Protein AF-A0A1V9K083-F1 (afdb_monomer_lite)

pLDDT: mean 93.65, std 10.22, range [44.09, 98.56]

Structure (mmCIF, N/CA/C/O backbone):
data_AF-A0A1V9K083-F1
#
_entry.id   AF-A0A1V9K083-F1
#
loop_
_atom_site.group_PDB
_atom_site.id
_atom_site.type_symbol
_atom_site.label_atom_id
_atom_site.label_alt_id
_atom_site.label_comp_id
_atom_site.label_asym_id
_atom_site.label_entity_id
_atom_site.label_seq_id
_atom_site.pdbx_PDB_ins_code
_atom_site.Cartn_x
_atom_site.Cartn_y
_atom_site.Cartn_z
_atom_site.occupancy
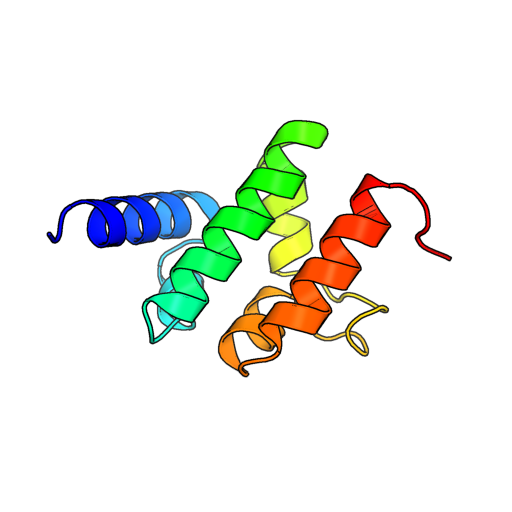_atom_site.B_iso_or_equiv
_atom_site.auth_seq_id
_atom_site.auth_comp_id
_atom_site.auth_asym_id
_atom_site.auth_atom_id
_atom_site.pdbx_PDB_model_num
ATOM 1 N N . MET A 1 1 ? -7.853 -14.922 21.862 1.00 44.09 1 MET A N 1
ATOM 2 C CA . MET A 1 1 ? -7.208 -15.016 20.534 1.00 44.09 1 MET A CA 1
ATOM 3 C C . MET A 1 1 ? -6.654 -13.636 20.200 1.00 44.09 1 MET A C 1
ATOM 5 O O . MET A 1 1 ? -7.408 -12.815 19.712 1.00 44.09 1 MET A O 1
ATOM 9 N N . THR A 1 2 ? -5.402 -13.336 20.558 1.00 53.31 2 THR A N 1
ATOM 10 C CA . THR A 1 2 ? -4.867 -11.948 20.520 1.00 53.31 2 THR A CA 1
ATOM 11 C C . THR A 1 2 ? -3.400 -11.854 20.083 1.00 53.31 2 THR A C 1
ATOM 13 O O . THR A 1 2 ? -2.794 -10.800 20.192 1.00 53.31 2 THR A O 1
ATOM 16 N N . ARG A 1 3 ? -2.802 -12.943 19.579 1.00 61.50 3 ARG A N 1
ATOM 17 C CA . ARG A 1 3 ? -1.360 -12.976 19.272 1.00 61.50 3 ARG A CA 1
ATOM 18 C C . ARG A 1 3 ? -1.007 -12.493 17.858 1.00 61.50 3 ARG A C 1
ATOM 20 O O . ARG A 1 3 ? 0.121 -12.076 17.637 1.00 61.50 3 ARG A O 1
ATOM 27 N N . THR A 1 4 ? -1.948 -12.553 16.914 1.00 63.19 4 THR A N 1
ATOM 28 C CA . THR A 1 4 ? -1.692 -12.228 15.499 1.00 63.19 4 THR A CA 1
ATOM 29 C C . THR A 1 4 ? -1.564 -10.721 15.268 1.00 63.19 4 THR A C 1
ATOM 31 O O . THR A 1 4 ? -0.599 -10.292 14.651 1.00 63.19 4 THR A O 1
ATOM 34 N N . SER A 1 5 ? -2.455 -9.907 15.848 1.00 69.06 5 SER A N 1
ATOM 35 C CA . SER A 1 5 ? -2.479 -8.447 15.644 1.00 69.06 5 SER A CA 1
ATOM 36 C C . SER A 1 5 ? -1.205 -7.727 16.111 1.00 69.06 5 SER A C 1
ATOM 38 O O . SER A 1 5 ? -0.830 -6.701 15.542 1.00 69.06 5 SER A O 1
ATOM 40 N N . ASP A 1 6 ? -0.533 -8.274 17.126 1.00 83.88 6 ASP A N 1
ATOM 41 C CA . ASP A 1 6 ? 0.718 -7.736 17.677 1.00 83.88 6 ASP A CA 1
ATOM 42 C C . ASP A 1 6 ? 1.899 -7.962 16.715 1.00 83.88 6 ASP A C 1
ATOM 44 O O . ASP A 1 6 ? 2.683 -7.058 16.423 1.00 83.88 6 ASP A O 1
ATOM 48 N N . ARG A 1 7 ? 1.954 -9.156 16.105 1.00 90.44 7 ARG A N 1
ATOM 49 C CA . ARG A 1 7 ? 2.936 -9.485 15.066 1.00 90.44 7 ARG A CA 1
ATOM 50 C C . ARG A 1 7 ? 2.725 -8.642 13.810 1.00 90.44 7 ARG A C 1
ATOM 52 O O . ARG A 1 7 ? 3.681 -8.038 13.348 1.00 90.44 7 ARG A O 1
ATOM 59 N N . THR A 1 8 ? 1.494 -8.566 13.297 1.00 95.31 8 THR A N 1
ATOM 60 C CA . THR A 1 8 ? 1.164 -7.789 12.089 1.00 95.31 8 THR A CA 1
ATOM 61 C C . THR A 1 8 ? 1.597 -6.331 12.237 1.00 95.31 8 THR A C 1
ATOM 63 O O . THR A 1 8 ? 2.231 -5.777 11.344 1.00 95.31 8 THR A O 1
ATOM 66 N N . THR A 1 9 ? 1.303 -5.719 13.389 1.00 95.19 9 THR A N 1
ATOM 67 C CA . THR A 1 9 ? 1.704 -4.333 13.672 1.00 95.19 9 THR A CA 1
ATOM 68 C C . THR A 1 9 ? 3.227 -4.202 13.760 1.00 95.19 9 THR A C 1
ATOM 70 O O . THR A 1 9 ? 3.788 -3.285 13.172 1.00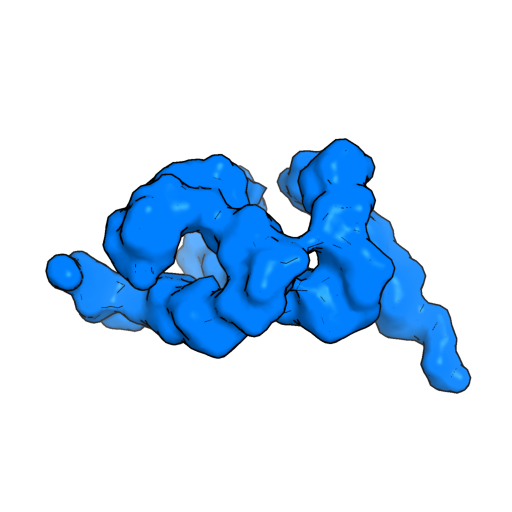 95.19 9 THR A O 1
ATOM 73 N N . THR A 1 10 ? 3.908 -5.132 14.438 1.00 96.69 10 THR A N 1
ATOM 74 C CA . THR A 1 10 ? 5.378 -5.134 14.544 1.00 96.69 10 THR A CA 1
ATOM 75 C C . THR A 1 10 ? 6.053 -5.231 13.173 1.00 96.69 10 THR A C 1
ATOM 77 O O . THR A 1 10 ? 6.957 -4.451 12.880 1.00 96.69 10 THR A O 1
ATOM 80 N N . ASP A 1 11 ? 5.596 -6.156 12.328 1.00 97.69 11 ASP A N 1
ATOM 81 C CA . ASP A 1 11 ? 6.131 -6.363 10.981 1.00 97.69 11 ASP A CA 1
ATOM 82 C C . ASP A 1 11 ? 5.923 -5.102 10.116 1.00 97.69 11 ASP A C 1
ATOM 84 O O . ASP A 1 11 ? 6.863 -4.599 9.501 1.00 97.69 11 ASP A O 1
ATOM 88 N N . LEU A 1 12 ? 4.716 -4.520 10.135 1.00 97.81 12 LEU A N 1
ATOM 89 C CA . LEU A 1 12 ? 4.417 -3.279 9.410 1.00 97.81 12 LEU A CA 1
ATOM 90 C C . LEU A 1 12 ? 5.272 -2.102 9.886 1.00 97.81 12 LEU A C 1
ATOM 92 O O . LEU A 1 12 ? 5.802 -1.365 9.055 1.00 97.81 12 LEU A O 1
ATOM 96 N N . THR A 1 13 ? 5.466 -1.947 11.197 1.00 98.00 13 THR A N 1
ATOM 97 C CA . THR A 1 13 ? 6.347 -0.913 11.749 1.00 98.00 13 THR A CA 1
ATOM 98 C C . THR A 1 1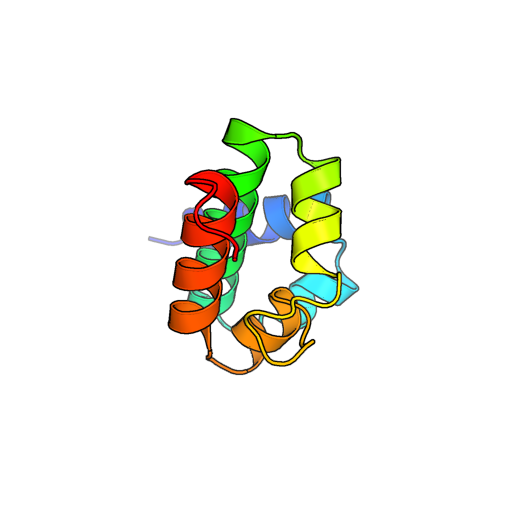3 ? 7.789 -1.111 11.292 1.00 98.00 13 THR A C 1
ATOM 100 O O . THR A 1 13 ? 8.462 -0.128 10.987 1.00 98.00 13 THR A O 1
ATOM 103 N N . ALA A 1 14 ? 8.267 -2.354 11.188 1.00 97.94 14 ALA A N 1
ATOM 104 C CA . ALA A 1 14 ? 9.607 -2.643 10.685 1.00 97.94 14 ALA A CA 1
ATOM 105 C C . ALA A 1 14 ? 9.761 -2.292 9.192 1.00 97.94 14 ALA A C 1
ATOM 107 O O . ALA A 1 14 ? 10.781 -1.723 8.802 1.00 97.94 14 ALA A O 1
ATOM 108 N N . TRP A 1 15 ? 8.752 -2.578 8.364 1.00 97.69 15 TRP A N 1
ATOM 109 C CA . TRP A 1 15 ? 8.814 -2.350 6.915 1.00 97.69 15 TRP A CA 1
ATOM 110 C C . TRP A 1 15 ? 8.504 -0.909 6.489 1.00 97.69 15 TRP A C 1
ATOM 112 O O . TRP A 1 15 ? 9.149 -0.349 5.600 1.00 97.69 15 TRP A O 1
ATOM 122 N N . LEU A 1 16 ? 7.493 -0.294 7.099 1.00 97.75 16 LEU A N 1
ATOM 123 C CA . LEU A 1 16 ? 6.961 1.012 6.701 1.00 97.75 16 LEU A CA 1
ATOM 124 C C . LEU A 1 16 ? 7.411 2.133 7.642 1.00 97.75 16 LEU A C 1
ATOM 126 O O . LEU A 1 16 ? 7.500 3.290 7.230 1.00 97.75 16 LEU A O 1
ATOM 130 N N . GLY A 1 17 ? 7.734 1.798 8.889 1.00 97.50 17 GLY A N 1
ATOM 131 C CA . GLY A 1 17 ? 7.932 2.757 9.968 1.00 97.50 17 GLY A CA 1
ATOM 132 C C . GLY A 1 17 ? 6.634 3.063 10.717 1.00 97.50 17 GLY A C 1
ATOM 133 O O . GLY A 1 17 ? 5.523 2.933 10.192 1.00 97.50 17 GLY A O 1
ATOM 134 N N . GLU A 1 18 ? 6.790 3.516 11.959 1.00 96.50 18 GLU A N 1
ATOM 135 C CA . GLU A 1 18 ? 5.690 3.849 12.874 1.00 96.50 18 GLU A CA 1
ATOM 136 C C . GLU A 1 18 ? 4.717 4.895 12.293 1.00 96.50 18 GLU A C 1
ATOM 138 O O . GLU A 1 18 ? 3.524 4.600 12.235 1.00 96.50 18 GLU A O 1
ATOM 143 N N . PRO A 1 19 ? 5.160 6.032 11.701 1.00 97.06 19 PRO A N 1
ATOM 144 C CA . PRO A 1 19 ? 4.218 7.048 11.222 1.00 97.06 19 PRO A CA 1
ATOM 145 C C . PRO A 1 19 ? 3.268 6.551 10.128 1.00 97.06 19 PRO A C 1
ATOM 147 O O . PRO A 1 19 ? 2.159 7.060 9.975 1.00 97.06 19 PRO A O 1
ATOM 150 N N . LEU A 1 20 ? 3.718 5.610 9.297 1.00 96.69 20 LEU A N 1
ATOM 151 C CA . LEU A 1 20 ? 2.900 5.028 8.236 1.00 96.69 20 LEU A CA 1
ATOM 152 C C . LEU A 1 20 ? 1.988 3.930 8.782 1.00 96.69 20 LEU A C 1
ATOM 154 O O . LEU A 1 20 ? 0.834 3.849 8.374 1.00 96.69 20 LEU A O 1
ATOM 158 N N . THR A 1 21 ? 2.471 3.150 9.745 1.00 97.19 21 THR A N 1
ATOM 159 C CA . THR A 1 21 ? 1.677 2.110 10.407 1.00 97.19 21 THR A CA 1
ATOM 160 C C . THR A 1 21 ? 0.522 2.708 11.213 1.00 97.19 21 THR A C 1
ATOM 162 O O . THR A 1 21 ? -0.590 2.194 11.140 1.00 97.19 21 THR A O 1
ATOM 165 N N . ASP A 1 22 ? 0.723 3.855 11.868 1.00 96.88 22 ASP A N 1
ATOM 166 C CA . ASP A 1 22 ? -0.316 4.563 12.635 1.00 96.88 22 ASP A CA 1
ATOM 167 C C . ASP A 1 22 ? -1.495 5.063 11.787 1.00 96.88 22 ASP A C 1
ATOM 169 O O . ASP A 1 22 ? -2.573 5.348 12.311 1.00 96.88 22 ASP A O 1
ATOM 173 N N . ARG A 1 23 ? -1.326 5.153 10.461 1.00 96.19 23 ARG A N 1
ATOM 174 C CA . ARG A 1 23 ? -2.428 5.477 9.539 1.00 96.19 23 ARG A CA 1
ATOM 175 C C . ARG A 1 23 ? -3.410 4.315 9.369 1.00 96.19 23 ARG A C 1
ATOM 177 O O . ARG A 1 23 ? -4.530 4.541 8.924 1.00 96.19 23 ARG A O 1
ATOM 184 N N . LEU A 1 24 ? -3.002 3.096 9.719 1.00 97.19 24 LEU A N 1
ATOM 185 C CA . LEU A 1 24 ? -3.816 1.882 9.680 1.00 97.19 24 LEU A CA 1
ATOM 186 C C . LEU A 1 24 ? -4.499 1.704 11.043 1.00 97.19 24 LEU A C 1
ATOM 188 O O . LEU A 1 24 ? -4.064 0.949 11.920 1.00 97.19 24 LEU A O 1
ATOM 192 N N . THR A 1 25 ? -5.557 2.483 11.240 1.00 95.62 25 THR A N 1
ATOM 193 C CA . THR A 1 25 ? -6.224 2.676 12.531 1.00 95.62 25 THR A CA 1
ATOM 194 C C . THR A 1 25 ? -6.883 1.412 13.081 1.00 95.62 25 THR A C 1
ATOM 196 O O . THR A 1 25 ? -6.899 1.221 14.299 1.00 95.62 25 THR A O 1
ATOM 199 N N . ASP A 1 26 ? -7.339 0.504 12.218 1.00 95.19 26 ASP A N 1
ATOM 200 C CA . ASP A 1 26 ? -8.003 -0.737 12.618 1.00 95.19 26 ASP A CA 1
ATOM 201 C C . ASP A 1 26 ? -7.243 -2.006 12.185 1.00 95.19 26 ASP A C 1
ATOM 203 O O . ASP A 1 26 ? -6.227 -1.972 11.486 1.00 95.19 26 ASP A O 1
ATOM 207 N N . ALA A 1 27 ? -7.712 -3.156 12.676 1.00 94.62 27 ALA A N 1
ATOM 208 C CA . ALA A 1 27 ? -7.078 -4.444 12.420 1.00 94.62 27 ALA A CA 1
ATOM 209 C C . ALA A 1 27 ? -7.250 -4.926 10.970 1.00 94.62 27 ALA A C 1
ATOM 211 O O . ALA A 1 27 ? -6.368 -5.618 10.467 1.00 94.62 27 ALA A O 1
ATOM 212 N N . GLU A 1 28 ? -8.350 -4.570 10.304 1.00 95.31 28 GLU A N 1
ATOM 213 C CA . GLU A 1 28 ? -8.613 -4.963 8.919 1.00 95.31 28 GLU A CA 1
ATOM 214 C C . GLU A 1 28 ? -7.647 -4.246 7.971 1.00 95.31 28 GLU A C 1
ATOM 216 O O . GLU A 1 28 ? -7.026 -4.883 7.121 1.00 95.31 28 GLU A O 1
ATOM 221 N N . GLN A 1 29 ? -7.429 -2.949 8.192 1.00 97.50 29 GLN A N 1
ATOM 222 C CA . GLN A 1 29 ? -6.448 -2.138 7.475 1.00 97.50 29 GLN A CA 1
ATOM 223 C C . GLN A 1 29 ? -5.026 -2.687 7.639 1.00 97.50 29 GLN A C 1
ATOM 225 O O . GLN A 1 29 ? -4.293 -2.817 6.657 1.00 97.50 29 GLN A O 1
ATOM 230 N N . ARG A 1 30 ? -4.633 -3.053 8.867 1.00 97.75 30 ARG A N 1
ATOM 231 C CA . ARG A 1 30 ? -3.310 -3.647 9.135 1.00 97.75 30 ARG A CA 1
ATOM 232 C C . ARG A 1 30 ? -3.150 -5.004 8.467 1.00 97.75 30 ARG A C 1
ATOM 234 O O . ARG A 1 30 ? -2.123 -5.259 7.850 1.00 97.75 30 ARG A O 1
ATOM 241 N N . GLU A 1 31 ? -4.160 -5.860 8.546 1.00 97.38 31 GLU A N 1
ATOM 242 C CA . GLU A 1 31 ? -4.100 -7.179 7.919 1.00 97.38 31 GLU A CA 1
ATOM 243 C C . GLU A 1 31 ? -4.058 -7.078 6.387 1.00 97.38 31 GLU A C 1
ATOM 245 O O . GLU A 1 31 ? -3.293 -7.792 5.739 1.00 97.38 31 GLU A O 1
ATOM 250 N N . ALA A 1 32 ? -4.825 -6.156 5.796 1.00 98.00 32 ALA A N 1
ATOM 251 C CA . ALA A 1 32 ? -4.771 -5.878 4.365 1.00 98.00 32 ALA A CA 1
ATOM 252 C C . ALA A 1 32 ? -3.382 -5.381 3.943 1.00 98.00 32 ALA A C 1
ATOM 254 O O . ALA A 1 32 ? -2.786 -5.943 3.026 1.00 98.00 32 ALA A O 1
ATOM 255 N N . ALA A 1 33 ? -2.832 -4.387 4.645 1.00 98.38 33 ALA A N 1
ATOM 256 C CA . ALA A 1 33 ? -1.503 -3.858 4.352 1.00 98.38 33 ALA A CA 1
ATOM 257 C C . ALA A 1 33 ? -0.409 -4.924 4.486 1.00 98.38 33 ALA A C 1
ATOM 259 O O . ALA A 1 33 ? 0.464 -5.004 3.626 1.00 98.38 33 ALA A O 1
ATOM 260 N N . HIS A 1 34 ? -0.465 -5.761 5.526 1.00 98.31 34 HIS A N 1
ATOM 261 C CA . HIS A 1 34 ? 0.5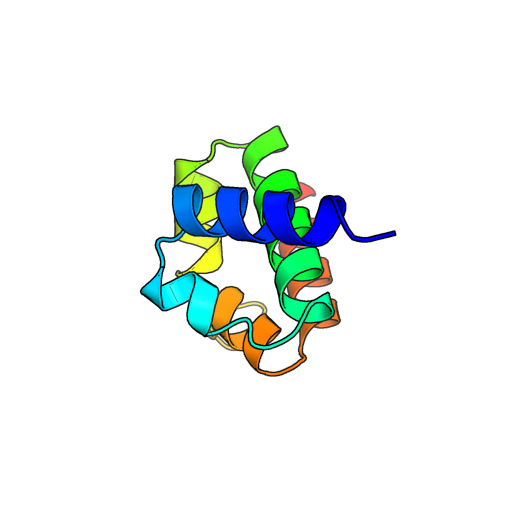09 -6.833 5.741 1.00 98.31 34 HIS A CA 1
ATOM 262 C C . HIS A 1 34 ? 0.443 -7.880 4.634 1.00 98.31 34 HIS A C 1
ATOM 264 O O . HIS A 1 34 ? 1.465 -8.176 4.016 1.00 98.31 34 HIS A O 1
ATOM 270 N N . ARG A 1 35 ? -0.761 -8.368 4.311 1.00 97.75 35 ARG A N 1
ATOM 271 C CA . ARG A 1 35 ? -0.974 -9.327 3.221 1.00 97.75 35 ARG A CA 1
ATOM 272 C C . ARG A 1 35 ? -0.471 -8.787 1.884 1.00 97.75 35 ARG A C 1
ATOM 274 O O . ARG A 1 35 ? 0.234 -9.505 1.181 1.00 97.75 35 ARG A O 1
ATOM 281 N N . ILE A 1 36 ? -0.822 -7.550 1.533 1.00 98.31 36 ILE A N 1
ATOM 282 C CA . ILE A 1 36 ? -0.448 -6.932 0.252 1.00 98.31 36 ILE A CA 1
ATOM 283 C C . 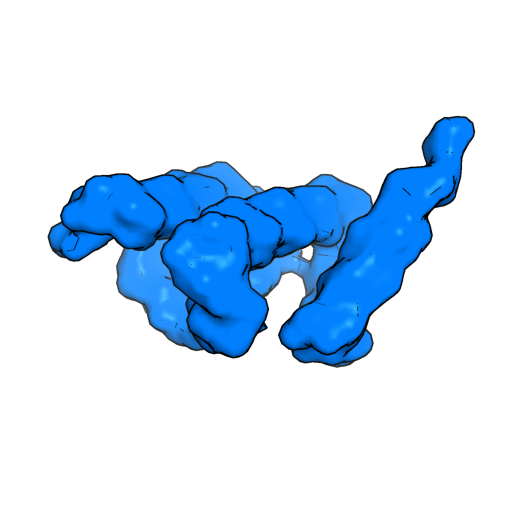ILE A 1 36 ? 1.062 -6.688 0.190 1.00 98.31 36 ILE A C 1
ATOM 285 O O . ILE A 1 36 ? 1.695 -7.042 -0.804 1.00 98.31 36 ILE A O 1
ATOM 289 N N . PHE A 1 37 ? 1.658 -6.167 1.268 1.00 98.56 37 PHE A N 1
ATOM 290 C CA . PHE A 1 37 ? 3.107 -5.995 1.360 1.00 98.56 37 PHE A CA 1
ATOM 291 C C . PHE A 1 37 ? 3.827 -7.327 1.138 1.00 98.56 37 PHE A C 1
ATOM 293 O O . PHE A 1 37 ? 4.729 -7.411 0.308 1.00 98.56 37 PHE A O 1
ATOM 300 N N . ARG A 1 38 ? 3.402 -8.382 1.845 1.00 97.94 38 ARG A N 1
ATOM 301 C CA . ARG A 1 38 ? 3.978 -9.725 1.715 1.00 97.94 38 ARG A CA 1
ATOM 302 C C . ARG A 1 38 ? 3.799 -10.292 0.315 1.00 97.94 38 ARG A C 1
ATOM 304 O O . ARG A 1 38 ? 4.754 -10.837 -0.220 1.00 97.94 38 ARG A O 1
ATOM 311 N N . HIS A 1 39 ? 2.627 -10.116 -0.291 1.00 97.38 39 HIS A N 1
ATOM 312 C CA . HIS A 1 39 ? 2.364 -10.589 -1.647 1.00 97.38 39 HIS A CA 1
ATOM 313 C C . HIS A 1 39 ? 3.366 -10.021 -2.658 1.00 97.38 39 HIS A C 1
ATOM 315 O O . HIS A 1 39 ? 3.882 -10.772 -3.482 1.00 97.38 39 HIS A O 1
ATOM 321 N N . ILE A 1 40 ? 3.676 -8.727 -2.551 1.00 98.00 40 ILE A N 1
ATOM 322 C CA . ILE A 1 40 ? 4.648 -8.073 -3.429 1.00 98.00 40 ILE A CA 1
ATOM 323 C C . ILE A 1 40 ? 6.078 -8.466 -3.055 1.00 98.00 40 ILE A C 1
ATOM 325 O O . ILE A 1 40 ? 6.858 -8.844 -3.924 1.00 98.00 40 ILE A O 1
ATOM 329 N N . ALA A 1 41 ? 6.423 -8.429 -1.766 1.00 98.00 41 ALA A N 1
ATOM 330 C CA . ALA A 1 41 ? 7.772 -8.738 -1.292 1.00 98.00 41 ALA A CA 1
ATOM 331 C C . ALA A 1 41 ? 8.198 -10.187 -1.584 1.00 98.00 41 ALA A C 1
ATOM 333 O O . ALA A 1 41 ? 9.385 -10.440 -1.750 1.00 98.00 41 ALA A O 1
ATOM 334 N N . ASP A 1 42 ? 7.247 -11.124 -1.648 1.00 97.19 42 ASP A N 1
ATOM 335 C CA . ASP A 1 42 ? 7.506 -12.537 -1.951 1.00 97.19 42 ASP A CA 1
ATOM 336 C C . ASP A 1 42 ? 7.783 -12.809 -3.436 1.00 97.19 42 ASP A C 1
ATOM 338 O O . ASP A 1 42 ? 8.248 -13.897 -3.774 1.00 97.19 42 ASP A O 1
ATOM 342 N N . GLN A 1 43 ? 7.467 -11.875 -4.333 1.00 96.81 43 GLN A N 1
ATOM 343 C CA . GLN A 1 43 ? 7.765 -11.985 -5.769 1.00 96.81 43 GLN A CA 1
ATOM 344 C C . GLN A 1 43 ? 8.911 -11.066 -6.192 1.00 96.81 43 GLN A C 1
ATOM 346 O O . GLN A 1 43 ? 9.674 -11.405 -7.090 1.00 96.81 43 GLN A O 1
ATOM 351 N N . GLU A 1 44 ? 9.031 -9.931 -5.512 1.00 94.88 44 GLU A N 1
ATOM 352 C CA . GLU A 1 44 ? 10.053 -8.918 -5.732 1.00 94.88 44 GLU A CA 1
ATOM 353 C C . GLU A 1 44 ? 11.036 -8.917 -4.543 1.00 94.88 44 GLU A C 1
ATOM 355 O O . GLU A 1 44 ? 11.734 -9.897 -4.285 1.00 94.88 44 GLU A O 1
ATOM 360 N N . GLU A 1 45 ? 11.083 -7.817 -3.789 1.00 97.06 45 GLU A N 1
ATOM 361 C CA . GLU A 1 45 ? 11.855 -7.654 -2.560 1.00 97.06 45 GLU A CA 1
ATOM 362 C C . GLU A 1 45 ? 11.157 -6.653 -1.622 1.00 97.06 45 GLU A C 1
ATOM 364 O O . GLU A 1 45 ? 10.313 -5.858 -2.049 1.00 97.06 45 GLU A O 1
ATOM 369 N N . GLU A 1 46 ? 11.520 -6.645 -0.334 1.00 97.81 46 GLU A N 1
ATOM 370 C CA . GLU A 1 46 ? 10.894 -5.758 0.663 1.00 97.81 46 GLU A CA 1
ATOM 371 C C . GLU A 1 46 ? 11.037 -4.268 0.313 1.00 97.81 46 GLU A C 1
ATOM 373 O O . GLU A 1 46 ? 10.127 -3.480 0.575 1.00 97.81 46 GLU A O 1
ATOM 378 N N . ALA A 1 47 ? 12.152 -3.867 -0.308 1.00 97.38 47 ALA A N 1
ATOM 379 C CA . ALA A 1 47 ? 12.366 -2.487 -0.740 1.00 97.38 47 ALA A CA 1
ATOM 380 C C . ALA A 1 47 ? 11.371 -2.069 -1.837 1.00 97.38 47 ALA A C 1
ATOM 382 O O . ALA A 1 47 ? 10.785 -0.984 -1.758 1.00 97.38 47 ALA A O 1
ATOM 383 N N . THR A 1 48 ? 11.123 -2.944 -2.816 1.00 97.88 48 THR A N 1
ATOM 384 C CA . THR A 1 48 ? 10.118 -2.741 -3.867 1.00 97.88 48 THR A CA 1
ATOM 385 C C . THR A 1 48 ? 8.714 -2.707 -3.283 1.00 97.88 48 THR A C 1
ATOM 387 O O . THR A 1 48 ? 7.971 -1.768 -3.561 1.00 97.88 48 THR A O 1
ATOM 390 N N . ALA A 1 49 ? 8.367 -3.646 -2.398 1.00 98.38 49 ALA A N 1
ATOM 391 C CA . ALA A 1 49 ? 7.072 -3.651 -1.720 1.00 98.38 49 ALA A CA 1
ATOM 392 C C . ALA A 1 49 ? 6.845 -2.367 -0.909 1.00 98.38 49 ALA A C 1
ATOM 394 O O . ALA A 1 49 ? 5.784 -1.747 -0.993 1.00 98.38 49 ALA A O 1
ATOM 395 N N . ARG A 1 50 ? 7.865 -1.902 -0.180 1.00 98.38 50 ARG A N 1
ATOM 396 C CA . ARG A 1 50 ? 7.810 -0.637 0.557 1.00 98.38 50 ARG A CA 1
ATOM 397 C C . ARG A 1 50 ? 7.561 0.544 -0.373 1.00 98.38 50 ARG A C 1
ATOM 399 O O . ARG A 1 50 ? 6.687 1.359 -0.083 1.00 98.38 50 ARG A O 1
ATOM 406 N N . ASN A 1 51 ? 8.312 0.644 -1.468 1.00 98.25 51 ASN A N 1
ATOM 407 C CA . ASN A 1 51 ? 8.137 1.714 -2.450 1.00 98.25 51 ASN A CA 1
ATOM 408 C C . ASN A 1 51 ? 6.749 1.666 -3.093 1.00 98.25 51 ASN A C 1
ATOM 410 O O . ASN A 1 51 ? 6.127 2.712 -3.252 1.00 98.25 51 ASN A O 1
ATOM 414 N N . TRP A 1 52 ? 6.236 0.471 -3.386 1.00 98.00 52 TRP A N 1
ATOM 415 C CA . TRP A 1 52 ? 4.894 0.284 -3.926 1.00 98.00 52 TRP A CA 1
ATOM 416 C C . TRP A 1 52 ? 3.824 0.781 -2.952 1.00 98.00 52 TRP A C 1
ATOM 418 O O . TRP A 1 52 ? 2.942 1.532 -3.348 1.00 98.00 52 TRP A O 1
ATOM 428 N N . MET A 1 53 ? 3.939 0.460 -1.659 1.00 98.50 53 MET A N 1
ATOM 429 C CA . MET A 1 53 ? 2.959 0.874 -0.648 1.00 98.50 53 MET A CA 1
ATOM 430 C C . MET A 1 53 ? 2.852 2.397 -0.471 1.00 98.50 53 MET A C 1
ATOM 432 O O . MET A 1 53 ? 1.778 2.897 -0.128 1.00 98.50 53 MET A O 1
ATOM 436 N N . ILE A 1 54 ? 3.951 3.131 -0.672 1.00 98.06 54 ILE A N 1
ATOM 437 C CA . ILE A 1 54 ? 4.028 4.582 -0.416 1.00 98.06 54 ILE A CA 1
ATOM 438 C C . ILE A 1 54 ? 4.018 5.439 -1.688 1.00 98.06 54 ILE A C 1
ATOM 440 O O . ILE A 1 54 ? 3.795 6.646 -1.602 1.00 98.06 54 ILE A O 1
ATOM 444 N N . GLY A 1 55 ? 4.307 4.844 -2.844 1.00 97.25 55 GLY A N 1
ATOM 445 C CA . GLY A 1 55 ? 4.367 5.522 -4.134 1.00 97.25 55 GLY A CA 1
ATOM 446 C C . GLY A 1 55 ? 2.985 5.749 -4.740 1.00 97.25 55 GLY A C 1
ATOM 447 O O . GLY A 1 55 ? 2.030 5.056 -4.405 1.00 97.25 55 GLY A O 1
ATOM 448 N N . MET A 1 56 ? 2.882 6.720 -5.651 1.00 96.88 56 MET A N 1
ATOM 449 C CA . MET A 1 56 ? 1.655 6.944 -6.423 1.00 96.88 56 MET A CA 1
ATOM 450 C C . MET A 1 56 ? 1.373 5.732 -7.310 1.00 96.88 56 MET A C 1
ATOM 452 O O . MET A 1 56 ? 2.276 5.241 -7.991 1.00 96.88 56 MET A O 1
ATOM 456 N N . ASN A 1 57 ? 0.125 5.270 -7.309 1.00 96.19 57 ASN A N 1
ATOM 457 C CA . ASN A 1 57 ? -0.295 4.128 -8.104 1.00 96.19 57 ASN A CA 1
ATOM 458 C C . ASN A 1 57 ? -1.392 4.554 -9.103 1.00 96.19 57 ASN A C 1
ATOM 460 O O . ASN A 1 57 ? -2.483 4.934 -8.670 1.00 96.19 57 ASN A O 1
ATOM 464 N N . PRO A 1 58 ? -1.153 4.469 -10.426 1.00 93.06 58 PRO A N 1
ATOM 465 C CA . PRO A 1 58 ? -2.116 4.905 -11.439 1.00 93.06 58 PRO A CA 1
ATOM 466 C C . PRO A 1 58 ? -3.419 4.089 -11.436 1.00 93.06 58 PRO A C 1
ATOM 468 O O . PRO A 1 58 ? -4.471 4.626 -11.773 1.00 93.06 58 PRO A O 1
ATOM 471 N N . HIS A 1 59 ? -3.402 2.831 -10.976 1.00 92.44 59 HIS A N 1
ATOM 472 C CA . HIS A 1 59 ? -4.625 2.031 -10.808 1.00 92.44 59 HIS A CA 1
ATOM 473 C C . HIS A 1 59 ? -5.488 2.493 -9.627 1.00 92.44 59 HIS A C 1
ATOM 475 O O . HIS A 1 59 ? -6.635 2.073 -9.501 1.00 92.44 59 HIS A O 1
ATOM 481 N N . LEU A 1 60 ? -4.951 3.369 -8.775 1.00 96.25 60 LEU A N 1
ATOM 482 C CA . LEU A 1 60 ? -5.623 3.939 -7.612 1.00 96.25 60 LEU A CA 1
ATOM 483 C C . LEU A 1 60 ? -5.835 5.451 -7.772 1.00 96.25 60 LEU A C 1
ATOM 485 O O . LEU A 1 60 ? -5.851 6.177 -6.783 1.00 96.25 60 LEU A O 1
ATOM 489 N N . ASN A 1 61 ? -5.982 5.947 -9.007 1.00 94.44 61 ASN A N 1
ATOM 490 C CA . ASN A 1 61 ? -6.095 7.383 -9.307 1.00 94.44 61 ASN A CA 1
ATOM 491 C C . ASN A 1 61 ? -4.911 8.199 -8.748 1.00 94.44 61 ASN A C 1
ATOM 493 O O . ASN A 1 61 ? -5.105 9.240 -8.120 1.00 94.44 61 ASN A O 1
ATOM 497 N N . ASP A 1 62 ? -3.692 7.679 -8.917 1.00 96.12 62 ASP A N 1
ATOM 498 C CA . ASP A 1 62 ? -2.435 8.230 -8.388 1.00 96.12 62 ASP A CA 1
ATOM 499 C C . ASP A 1 62 ? -2.358 8.315 -6.853 1.00 96.12 62 ASP A C 1
ATOM 501 O O . ASP A 1 62 ? -1.431 8.904 -6.289 1.00 96.12 62 ASP A O 1
ATOM 505 N N . GLN A 1 63 ? -3.284 7.671 -6.142 1.00 97.62 63 GLN A N 1
ATOM 506 C CA . GLN A 1 63 ? -3.231 7.551 -4.692 1.00 97.62 63 GLN A CA 1
ATOM 507 C C . GLN A 1 63 ? -2.219 6.482 -4.269 1.00 97.62 63 GLN A C 1
ATOM 509 O O . GLN A 1 63 ? -2.084 5.430 -4.896 1.00 97.62 63 GLN A O 1
ATOM 514 N N . ALA A 1 64 ? -1.515 6.737 -3.164 1.00 98.19 64 ALA A N 1
ATOM 515 C CA . ALA A 1 64 ? -0.644 5.731 -2.573 1.00 98.19 64 ALA A CA 1
ATOM 516 C C . ALA A 1 64 ? -1.467 4.561 -1.997 1.00 98.19 64 ALA A C 1
ATOM 518 O O . ALA A 1 64 ? -2.425 4.819 -1.256 1.00 98.19 64 ALA A O 1
ATOM 519 N N . PRO A 1 65 ? -1.086 3.292 -2.248 1.00 98.56 65 PRO A N 1
ATOM 520 C CA . PRO A 1 65 ? -1.786 2.115 -1.732 1.00 98.56 65 PRO A CA 1
ATOM 521 C C . PRO A 1 65 ? -2.070 2.151 -0.231 1.00 98.56 65 PRO A C 1
ATOM 523 O O . PRO A 1 65 ? -3.184 1.859 0.193 1.00 98.56 65 PRO A O 1
ATOM 526 N N . LEU A 1 66 ? -1.105 2.585 0.585 1.00 98.44 66 LEU A N 1
ATOM 527 C CA . LEU A 1 66 ? -1.295 2.700 2.031 1.00 98.44 66 LEU A CA 1
ATOM 528 C C . LEU A 1 66 ? -2.421 3.682 2.400 1.00 98.44 66 LEU A C 1
ATOM 530 O O . LEU A 1 66 ? -3.197 3.421 3.316 1.00 98.44 66 LEU A O 1
ATOM 534 N N . LEU A 1 67 ? -2.522 4.807 1.685 1.00 98.12 67 LEU A N 1
ATOM 535 C CA . LEU A 1 67 ? -3.581 5.790 1.915 1.00 98.12 67 LEU A CA 1
ATOM 536 C C . LEU A 1 67 ? -4.937 5.261 1.449 1.00 98.12 67 LEU A C 1
ATOM 538 O O . LEU A 1 67 ? -5.941 5.520 2.102 1.00 98.12 67 LEU A O 1
ATOM 542 N N . ALA A 1 68 ? -4.975 4.511 0.346 1.00 98.38 68 ALA A N 1
ATOM 543 C CA . ALA A 1 68 ? -6.190 3.849 -0.131 1.00 98.38 68 ALA A CA 1
ATOM 544 C C . ALA A 1 68 ? -6.692 2.796 0.870 1.00 98.38 68 ALA A C 1
ATOM 546 O O . ALA A 1 68 ? -7.873 2.786 1.211 1.00 98.38 68 ALA A O 1
ATOM 547 N N . ILE A 1 69 ? -5.792 1.996 1.450 1.00 98.44 69 ILE A N 1
ATOM 548 C CA . ILE A 1 69 ? -6.127 1.072 2.545 1.00 98.44 69 ILE A CA 1
ATOM 549 C C . ILE A 1 69 ? -6.684 1.838 3.751 1.00 98.44 69 ILE A C 1
ATOM 551 O O . ILE A 1 69 ? -7.747 1.483 4.256 1.00 98.44 69 ILE A O 1
ATOM 555 N N . ALA A 1 70 ? -6.015 2.910 4.187 1.00 97.88 70 ALA A N 1
ATOM 556 C CA . ALA A 1 70 ? -6.481 3.740 5.302 1.00 97.88 70 ALA A CA 1
ATOM 557 C C . ALA A 1 70 ? -7.847 4.408 5.029 1.00 97.88 70 ALA A C 1
ATOM 559 O O . ALA A 1 70 ? -8.598 4.690 5.961 1.00 97.88 70 ALA A O 1
ATOM 560 N N . ALA A 1 71 ? -8.189 4.629 3.757 1.00 96.88 71 ALA A N 1
ATOM 561 C CA . ALA A 1 71 ? -9.486 5.137 3.311 1.00 96.88 71 ALA A CA 1
ATOM 562 C C . ALA A 1 71 ? -10.556 4.040 3.118 1.00 96.88 71 ALA A C 1
ATOM 564 O O . ALA A 1 71 ? -11.672 4.347 2.703 1.00 96.88 71 ALA A O 1
ATOM 565 N N . GLY A 1 72 ? -10.243 2.771 3.406 1.00 96.38 72 GLY A N 1
ATOM 566 C CA . GLY A 1 72 ? -11.172 1.643 3.270 1.00 96.38 72 GLY A CA 1
ATOM 567 C C . GLY A 1 72 ? -11.289 1.071 1.852 1.00 96.38 72 GLY A C 1
ATOM 568 O O . GLY A 1 72 ? -12.171 0.260 1.593 1.00 96.38 72 GLY A O 1
ATOM 569 N N . GLN A 1 73 ? -10.399 1.446 0.932 1.00 97.50 73 GLN A N 1
ATOM 570 C CA . GLN A 1 73 ? -10.389 0.984 -0.464 1.00 97.50 73 GLN A CA 1
ATOM 571 C C . GLN A 1 73 ? -9.554 -0.296 -0.640 1.00 97.50 73 GLN A C 1
ATOM 573 O O . GLN A 1 73 ? -8.866 -0.480 -1.639 1.00 97.50 73 GLN A O 1
ATOM 578 N N . THR A 1 74 ? -9.569 -1.193 0.348 1.00 97.00 74 THR A N 1
ATOM 579 C CA . THR A 1 74 ? -8.697 -2.382 0.392 1.00 97.00 74 THR A CA 1
ATOM 580 C C . THR A 1 74 ? -8.859 -3.289 -0.828 1.00 97.00 74 THR A C 1
ATOM 582 O O . THR A 1 74 ? -7.861 -3.781 -1.349 1.00 97.00 74 THR A O 1
ATOM 585 N N . ALA A 1 75 ? -10.088 -3.454 -1.326 1.00 96.25 75 ALA A N 1
ATOM 586 C CA . ALA A 1 75 ? -10.382 -4.269 -2.504 1.00 96.25 75 ALA A CA 1
ATOM 587 C C . ALA A 1 75 ? -9.707 -3.741 -3.784 1.00 96.25 75 ALA A C 1
ATOM 589 O O . ALA A 1 75 ? -9.168 -4.532 -4.559 1.00 96.25 75 ALA A O 1
ATOM 590 N N . ASP A 1 76 ? -9.689 -2.420 -3.978 1.00 97.69 76 ASP A N 1
ATOM 591 C CA . ASP A 1 76 ? -9.044 -1.792 -5.137 1.00 97.69 76 ASP A CA 1
ATOM 592 C C . ASP A 1 76 ? -7.523 -1.975 -5.069 1.00 97.69 76 ASP A C 1
ATOM 594 O O . ASP A 1 76 ? -6.872 -2.266 -6.074 1.00 97.69 76 ASP A O 1
ATOM 598 N N . VAL A 1 77 ? -6.951 -1.882 -3.864 1.00 98.19 77 VAL A N 1
ATOM 599 C CA . VAL A 1 77 ? -5.514 -2.089 -3.648 1.00 98.19 77 VAL A CA 1
ATOM 600 C C . VAL A 1 77 ? -5.112 -3.549 -3.851 1.00 98.19 77 VAL A C 1
ATOM 602 O O . VAL A 1 77 ? -4.096 -3.805 -4.493 1.00 98.19 77 VAL A O 1
ATOM 605 N N . ASP A 1 78 ? -5.905 -4.511 -3.369 1.00 96.81 78 ASP A N 1
ATOM 606 C CA . ASP A 1 78 ? -5.688 -5.938 -3.644 1.00 96.81 78 ASP A CA 1
ATOM 607 C C . ASP A 1 78 ? -5.742 -6.228 -5.157 1.00 96.81 78 ASP A C 1
ATOM 609 O O . ASP A 1 78 ? -4.914 -6.981 -5.673 1.00 96.81 78 ASP A O 1
ATOM 613 N N . ALA A 1 79 ? -6.692 -5.627 -5.885 1.00 96.38 79 ALA A N 1
ATOM 614 C CA . ALA A 1 79 ? -6.797 -5.779 -7.335 1.00 96.38 79 ALA A CA 1
ATOM 615 C C . ALA A 1 79 ? -5.577 -5.189 -8.062 1.00 96.38 79 ALA A C 1
ATOM 617 O O . ALA A 1 79 ? -5.004 -5.849 -8.931 1.00 96.38 79 ALA A O 1
ATOM 618 N N . ALA A 1 80 ? -5.134 -3.992 -7.668 1.00 97.19 80 ALA A N 1
ATOM 619 C CA . ALA A 1 80 ? -3.937 -3.360 -8.216 1.00 97.19 80 ALA A CA 1
ATOM 620 C C . ALA A 1 80 ? -2.664 -4.172 -7.919 1.00 97.19 80 ALA A C 1
ATOM 622 O O . ALA A 1 80 ? -1.817 -4.330 -8.796 1.00 97.19 80 ALA A O 1
ATOM 623 N N . ALA A 1 81 ? -2.530 -4.721 -6.707 1.00 97.19 81 ALA A N 1
ATOM 624 C CA . ALA A 1 81 ? -1.394 -5.563 -6.332 1.00 97.19 81 ALA A CA 1
ATOM 625 C C . ALA A 1 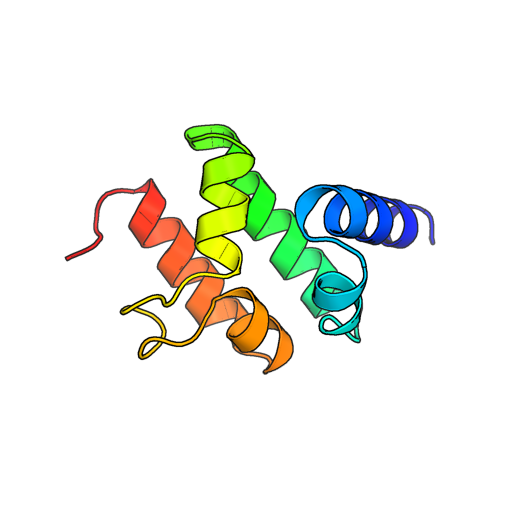81 ? -1.339 -6.845 -7.174 1.00 97.19 81 ALA A C 1
ATOM 627 O O . ALA A 1 81 ? -0.280 -7.204 -7.676 1.00 97.19 81 ALA A O 1
ATOM 628 N N . ARG A 1 82 ? -2.479 -7.505 -7.397 1.00 94.81 82 ARG A N 1
ATOM 629 C CA . ARG A 1 82 ? -2.544 -8.675 -8.288 1.00 94.81 82 ARG A CA 1
ATOM 630 C C . ARG A 1 82 ? -2.176 -8.311 -9.720 1.00 94.81 82 ARG A C 1
ATOM 632 O O . ARG A 1 82 ? -1.361 -8.994 -10.319 1.00 94.81 82 ARG A O 1
ATOM 639 N N . ALA A 1 83 ? -2.712 -7.207 -10.243 1.00 94.56 83 ALA A N 1
ATOM 640 C CA . ALA A 1 83 ? -2.402 -6.760 -11.599 1.00 94.56 83 ALA A CA 1
ATOM 641 C C . ALA A 1 83 ? -0.903 -6.478 -11.805 1.00 94.56 83 ALA A C 1
ATOM 643 O O . ALA A 1 83 ? -0.364 -6.779 -12.870 1.00 94.56 83 ALA A O 1
ATOM 644 N N . TYR A 1 84 ? -0.238 -5.940 -10.776 1.00 95.00 84 TYR A N 1
ATOM 645 C CA . TYR A 1 84 ? 1.210 -5.716 -10.758 1.00 95.00 84 TYR A CA 1
ATOM 646 C C . TYR A 1 84 ? 1.978 -7.025 -10.902 1.00 95.00 84 TYR A C 1
ATOM 648 O O . TYR A 1 84 ? 2.814 -7.160 -11.790 1.00 95.00 84 TYR A O 1
ATOM 656 N N . ILE A 1 85 ? 1.650 -7.992 -10.045 1.00 94.31 85 ILE A N 1
ATOM 657 C CA . ILE A 1 85 ? 2.344 -9.276 -9.952 1.00 94.31 85 ILE A CA 1
ATOM 658 C C . ILE A 1 85 ? 2.070 -10.163 -11.165 1.00 94.31 85 ILE A C 1
ATOM 660 O O . ILE A 1 85 ? 2.986 -10.778 -11.704 1.00 94.31 85 ILE A O 1
ATOM 664 N N . ASP A 1 86 ? 0.828 -10.187 -11.641 1.00 91.75 86 ASP A N 1
ATOM 665 C CA . ASP A 1 86 ? 0.425 -10.981 -12.801 1.00 91.75 86 ASP A CA 1
ATOM 666 C C . ASP A 1 86 ? 0.924 -10.371 -14.129 1.00 91.75 86 ASP A C 1
ATOM 668 O O . ASP A 1 86 ? 0.742 -10.966 -15.193 1.00 91.75 86 ASP A O 1
ATOM 672 N N . GLY A 1 87 ? 1.541 -9.181 -14.099 1.00 86.69 87 GLY A N 1
ATOM 673 C CA . GLY A 1 87 ? 2.071 -8.501 -15.284 1.00 86.69 87 GLY A CA 1
ATOM 674 C C . GLY A 1 87 ? 0.992 -8.007 -16.255 1.00 86.69 87 GLY A C 1
ATOM 675 O O . GLY A 1 87 ? 1.284 -7.731 -17.417 1.00 86.69 87 GLY A O 1
ATOM 676 N N . VAL A 1 88 ? -0.255 -7.886 -15.792 1.00 85.19 88 VAL A N 1
ATOM 677 C CA . VAL A 1 88 ? -1.411 -7.378 -16.561 1.00 85.19 88 VAL A CA 1
ATOM 678 C C . VAL A 1 88 ? -1.639 -5.877 -16.343 1.00 85.19 88 VAL A C 1
ATOM 680 O O . VAL A 1 88 ? -2.722 -5.351 -16.584 1.00 85.19 88 VAL A O 1
ATOM 683 N N . TRP A 1 89 ? -0.604 -5.187 -15.872 1.00 72.12 89 TRP A N 1
ATOM 684 C CA . TRP A 1 89 ? -0.566 -3.751 -15.638 1.00 72.12 89 TRP A CA 1
ATOM 685 C C . TRP A 1 89 ? -0.448 -3.008 -16.982 1.00 72.12 89 TRP A C 1
ATOM 687 O O . TRP A 1 89 ? 0.649 -2.848 -17.519 1.00 72.12 89 TRP A O 1
ATOM 697 N N . THR A 1 90 ? -1.587 -2.604 -17.553 1.00 61.34 90 THR A N 1
ATOM 698 C CA . THR A 1 90 ? -1.686 -1.859 -18.827 1.00 61.34 90 THR A CA 1
ATOM 699 C C . THR A 1 90 ? -2.386 -0.527 -18.660 1.00 61.34 90 THR A C 1
ATOM 701 O O . THR A 1 90 ? -3.422 -0.523 -17.954 1.00 61.34 90 THR A O 1
#

Radius of gyration: 12.27 Å; chains: 1; bounding box: 24×23×39 Å

Secondary structure (DSSP, 8-state):
--SHHHHHHHHHHHHH-HHHHTT--SHHHHHHHHHHHHHHHTTS-HHHHHHHHHS-BGGGTTB-HHHHHHTT-HHHHHHHHHHHHTT---

Foldseek 3Di:
DPDVQVVLLVVCCVLANDVLSVLQVDSQLSVLLSVLLCLQCVQPNSVVSNCQQQFQDVLVVRDRNSVCSSVVVSVSSVVSSCCVRVVVPD

Sequence (90 aa):
MTRTSDRTTTDLTAWLGEPLTDRLTDAEQREAAHRIFRHIADQEEEATARNWMIGMNPHLNDQAPLLAIAAGQTADVDAAARAYIDGVWT